Protein AF-A0A5L4KHB9-F1 (afdb_monomer_lite)

Structure (mmCIF, N/CA/C/O backbone):
data_AF-A0A5L4KHB9-F1
#
_entry.id   AF-A0A5L4KHB9-F1
#
loop_
_atom_site.group_PDB
_atom_site.id
_atom_site.type_symbol
_atom_site.label_atom_id
_atom_site.label_alt_id
_atom_site.label_comp_id
_atom_site.label_asym_id
_atom_site.label_entity_id
_atom_site.label_seq_id
_atom_site.pdbx_PDB_ins_code
_atom_site.Cartn_x
_atom_site.Cartn_y
_atom_site.Cartn_z
_atom_site.occupancy
_atom_site.B_iso_or_equiv
_atom_site.auth_seq_id
_atom_site.auth_comp_id
_atom_site.auth_asym_id
_atom_site.auth_atom_id
_atom_site.pdbx_PDB_model_num
ATOM 1 N N . MET A 1 1 ? 27.830 3.789 -48.489 1.00 40.88 1 MET A N 1
ATOM 2 C CA . MET A 1 1 ? 27.121 2.944 -47.503 1.00 40.88 1 MET A CA 1
ATOM 3 C C . MET A 1 1 ? 27.285 3.583 -46.128 1.00 40.88 1 MET A C 1
ATOM 5 O O . MET A 1 1 ? 28.247 3.269 -45.452 1.00 40.88 1 MET A O 1
ATOM 9 N N . LEU A 1 2 ? 26.456 4.567 -45.764 1.00 51.75 2 LEU A N 1
ATOM 10 C CA . LEU A 1 2 ? 26.605 5.328 -44.505 1.00 51.75 2 LEU A CA 1
ATOM 11 C C . LEU A 1 2 ? 25.258 5.954 -44.078 1.00 51.75 2 LEU A C 1
ATOM 13 O O . LEU A 1 2 ? 25.172 7.130 -43.763 1.00 51.75 2 LEU A O 1
AT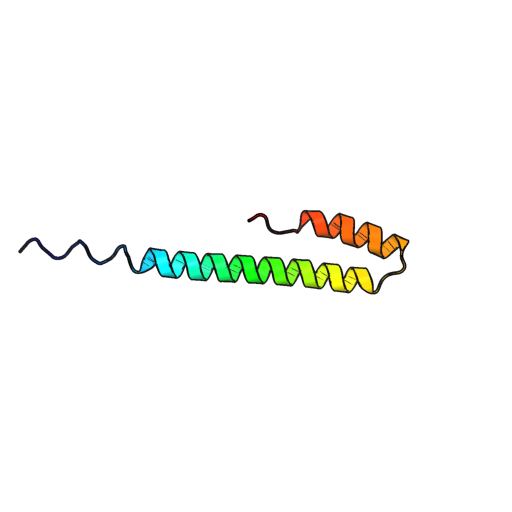OM 17 N N . PHE A 1 3 ? 24.176 5.171 -44.121 1.00 43.75 3 PHE A N 1
ATOM 18 C CA . PHE A 1 3 ? 22.832 5.620 -43.714 1.00 43.75 3 PHE A CA 1
ATOM 19 C C . PHE A 1 3 ? 22.065 4.500 -42.996 1.00 43.75 3 PHE A C 1
ATOM 21 O O . PHE A 1 3 ? 20.922 4.198 -43.322 1.00 43.75 3 PHE A O 1
ATOM 28 N N . SER A 1 4 ? 22.708 3.817 -42.046 1.00 48.22 4 SER A N 1
ATOM 29 C CA . SER A 1 4 ? 22.083 2.653 -41.391 1.00 48.22 4 SER A CA 1
ATOM 30 C C . SER A 1 4 ? 22.228 2.610 -39.870 1.00 48.22 4 SER A C 1
ATOM 32 O O . SER A 1 4 ? 21.942 1.578 -39.280 1.00 48.22 4 SER A O 1
ATOM 34 N N . VAL A 1 5 ? 22.629 3.703 -39.208 1.00 51.94 5 VAL A N 1
ATOM 35 C CA . VAL A 1 5 ? 22.891 3.682 -37.747 1.00 51.94 5 VAL A CA 1
ATOM 36 C C . VAL A 1 5 ? 21.919 4.552 -36.929 1.00 51.94 5 VAL A C 1
ATOM 38 O O . VAL A 1 5 ? 22.085 4.699 -35.728 1.00 51.94 5 VAL A O 1
ATOM 41 N N . LEU A 1 6 ? 20.863 5.112 -37.529 1.00 49.50 6 LEU A N 1
ATOM 42 C CA . LEU A 1 6 ? 19.990 6.080 -36.837 1.00 49.50 6 LEU A CA 1
ATOM 43 C C . LEU A 1 6 ? 18.617 5.554 -36.384 1.00 49.50 6 LEU A C 1
ATOM 45 O O . LEU A 1 6 ? 17.781 6.353 -35.980 1.00 49.50 6 LEU A O 1
ATOM 49 N N . PHE A 1 7 ? 18.368 4.239 -36.387 1.00 50.56 7 PHE A N 1
ATOM 50 C CA . PHE A 1 7 ? 17.036 3.702 -36.044 1.00 50.56 7 PHE A CA 1
ATOM 51 C C . PHE A 1 7 ? 16.978 2.733 -34.853 1.00 50.56 7 PHE A C 1
ATOM 53 O O . PHE A 1 7 ? 15.930 2.148 -34.606 1.00 50.56 7 PHE A O 1
ATOM 60 N N . SER A 1 8 ? 18.044 2.596 -34.060 1.00 52.16 8 SER A N 1
ATOM 61 C CA . SER A 1 8 ? 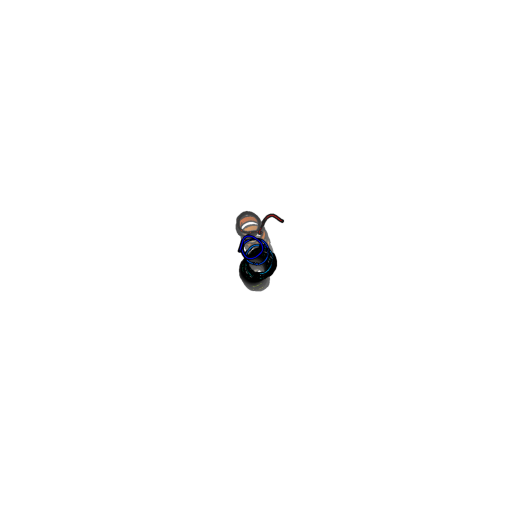18.046 1.657 -32.919 1.00 52.16 8 SER A CA 1
ATOM 62 C C . SER A 1 8 ? 17.709 2.294 -31.561 1.00 52.16 8 SER A C 1
ATOM 64 O O . SER A 1 8 ? 17.516 1.576 -30.587 1.00 52.16 8 SER A O 1
ATOM 66 N N . GLY A 1 9 ? 17.626 3.628 -31.469 1.00 50.91 9 GLY A N 1
ATOM 67 C CA . GLY A 1 9 ? 17.432 4.337 -30.191 1.00 50.91 9 GLY A CA 1
ATOM 68 C C . GLY A 1 9 ? 15.976 4.575 -29.772 1.00 50.91 9 GLY A C 1
ATOM 69 O O . GLY A 1 9 ? 15.712 4.830 -28.603 1.00 50.91 9 GLY A O 1
ATOM 70 N N . VAL A 1 10 ? 15.016 4.487 -30.697 1.00 51.22 10 VAL A N 1
ATOM 71 C CA . VAL A 1 10 ? 13.616 4.879 -30.422 1.00 51.22 10 VAL A CA 1
ATOM 72 C C . VAL A 1 10 ? 12.778 3.722 -29.856 1.00 51.22 10 VAL A C 1
ATOM 74 O O . VAL A 1 10 ? 11.744 3.951 -29.238 1.00 51.22 10 VAL A O 1
ATOM 77 N N . ALA A 1 11 ? 13.238 2.476 -30.018 1.00 49.28 11 ALA A N 1
ATOM 78 C CA . ALA A 1 11 ? 12.555 1.295 -29.489 1.00 49.28 11 ALA A CA 1
ATOM 79 C C . ALA A 1 11 ? 12.861 1.027 -28.001 1.00 49.28 11 ALA A C 1
ATOM 81 O O . ALA A 1 11 ? 11.988 0.531 -27.294 1.00 49.28 11 ALA A O 1
ATOM 82 N N . LEU A 1 12 ? 14.052 1.399 -27.505 1.00 48.12 12 LEU A N 1
ATOM 83 C CA . LEU A 1 12 ? 14.406 1.237 -26.085 1.00 48.12 12 LEU A CA 1
ATOM 84 C C . LEU A 1 12 ? 13.682 2.244 -25.176 1.00 48.12 12 LEU A C 1
ATOM 86 O O . LEU A 1 12 ? 13.291 1.898 -24.068 1.00 48.12 12 LEU A O 1
ATOM 90 N N . ALA A 1 13 ? 13.433 3.469 -25.651 1.00 47.75 13 ALA A N 1
ATOM 91 C CA . ALA A 1 13 ? 12.773 4.502 -24.848 1.00 47.75 13 ALA A CA 1
ATOM 92 C C . ALA A 1 13 ? 11.304 4.168 -24.517 1.00 47.75 13 ALA A C 1
ATOM 94 O O . ALA A 1 13 ? 10.822 4.504 -23.436 1.00 47.75 13 ALA A O 1
ATOM 95 N N . ASN A 1 14 ? 10.599 3.470 -25.415 1.00 49.81 14 ASN A N 1
ATOM 96 C CA . ASN A 1 14 ? 9.231 3.021 -25.150 1.00 49.81 14 ASN A CA 1
ATOM 97 C C . ASN A 1 14 ? 9.184 1.781 -24.247 1.00 49.81 14 ASN A C 1
ATOM 99 O O . ASN A 1 14 ? 8.255 1.670 -23.450 1.00 49.81 14 ASN A O 1
ATOM 103 N N . SER A 1 15 ? 10.167 0.874 -24.325 1.00 54.16 15 SER A N 1
ATOM 104 C CA . SER A 1 15 ? 10.196 -0.297 -23.438 1.00 54.16 15 SER A CA 1
ATOM 105 C C . SER A 1 15 ? 10.632 0.054 -22.018 1.00 54.16 15 SER A C 1
ATOM 107 O O . SER A 1 15 ? 10.070 -0.490 -21.076 1.00 54.16 15 SER A O 1
ATOM 109 N N . ASP A 1 16 ? 11.579 0.980 -21.836 1.00 54.97 16 ASP A N 1
ATOM 110 C CA . ASP A 1 16 ? 11.980 1.449 -20.499 1.00 54.97 16 ASP A CA 1
ATOM 111 C C . ASP A 1 16 ? 10.839 2.192 -19.788 1.00 54.97 16 ASP A C 1
ATOM 113 O O . ASP A 1 16 ? 10.633 2.019 -18.586 1.00 54.97 16 ASP A O 1
ATOM 117 N N . CYS A 1 17 ? 10.041 2.969 -20.529 1.00 61.44 17 CYS A N 1
ATOM 118 C CA . CYS A 1 17 ? 8.819 3.574 -19.998 1.00 61.44 17 CYS A CA 1
ATOM 119 C C . CYS A 1 17 ? 7.775 2.523 -19.594 1.00 61.44 17 CYS A C 1
ATOM 121 O O . CYS A 1 17 ? 7.150 2.679 -18.545 1.00 61.44 17 CYS A O 1
ATOM 123 N N . ASP A 1 18 ? 7.605 1.450 -20.375 1.00 70.50 18 ASP A N 1
ATOM 124 C CA . ASP A 1 18 ? 6.681 0.358 -20.041 1.00 70.50 18 ASP A CA 1
ATOM 125 C C . ASP A 1 18 ? 7.139 -0.39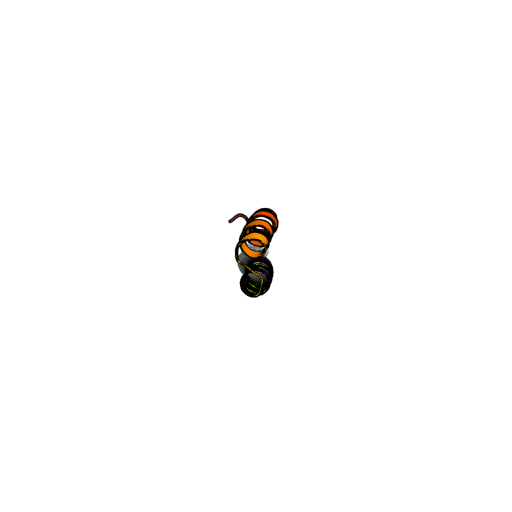4 -18.782 1.00 70.50 18 ASP A C 1
ATOM 127 O O . ASP A 1 18 ? 6.369 -0.542 -17.835 1.00 70.50 18 ASP A O 1
ATOM 131 N N . VAL A 1 19 ? 8.425 -0.748 -18.696 1.00 77.38 19 VAL A N 1
ATOM 132 C CA . VAL A 1 19 ? 9.007 -1.432 -17.530 1.00 77.38 19 VAL A CA 1
ATOM 133 C C . VAL A 1 19 ? 8.934 -0.554 -16.281 1.00 77.38 19 VAL A C 1
ATOM 135 O O . VAL A 1 19 ? 8.477 -1.015 -15.234 1.00 77.38 19 VAL A O 1
ATOM 138 N N . LYS A 1 20 ? 9.304 0.731 -16.369 1.00 80.69 20 LYS A N 1
ATOM 139 C CA . LYS A 1 20 ? 9.187 1.668 -15.239 1.00 80.69 20 LYS A CA 1
ATOM 140 C C . LYS A 1 20 ? 7.730 1.833 -14.798 1.00 80.69 20 LYS A C 1
ATOM 142 O O . LYS A 1 20 ? 7.459 1.881 -13.599 1.00 80.69 20 LYS A O 1
ATOM 147 N N . CYS A 1 21 ? 6.788 1.882 -15.742 1.00 82.25 21 CYS A N 1
ATOM 148 C CA . CYS A 1 21 ? 5.359 1.955 -15.443 1.00 82.25 21 CYS A CA 1
ATOM 149 C C . CYS A 1 21 ? 4.856 0.679 -14.752 1.00 82.25 21 CYS A C 1
ATOM 151 O O . CYS A 1 21 ? 4.133 0.770 -13.759 1.00 82.25 21 CYS A O 1
ATOM 153 N N . GLN A 1 22 ? 5.275 -0.503 -15.215 1.00 84.12 22 GLN A N 1
ATOM 154 C CA . GLN A 1 22 ? 4.937 -1.780 -14.582 1.00 84.12 22 GLN A CA 1
ATOM 155 C C . GLN A 1 22 ? 5.494 -1.876 -13.157 1.00 84.12 22 GLN A C 1
ATOM 157 O O . GLN A 1 22 ? 4.749 -2.231 -12.243 1.00 84.12 22 GLN A O 1
ATOM 162 N N . ILE A 1 23 ? 6.752 -1.475 -12.944 1.00 86.56 23 ILE A N 1
ATOM 163 C CA . ILE A 1 23 ? 7.380 -1.443 -11.614 1.00 86.56 23 ILE A CA 1
ATOM 164 C C . ILE A 1 23 ? 6.624 -0.487 -10.685 1.00 86.56 23 ILE A C 1
ATOM 166 O O . ILE A 1 23 ? 6.260 -0.870 -9.574 1.00 86.56 23 ILE A O 1
ATOM 170 N N . LEU A 1 24 ? 6.328 0.738 -11.132 1.00 86.44 24 LEU A N 1
ATOM 171 C CA . LEU A 1 24 ? 5.553 1.700 -10.341 1.00 86.44 24 LEU A CA 1
ATOM 172 C C . LEU A 1 24 ? 4.165 1.152 -9.999 1.00 86.44 24 LEU A C 1
ATOM 174 O O . LEU A 1 24 ? 3.716 1.261 -8.859 1.00 86.44 24 LEU A O 1
ATOM 178 N N . LYS A 1 25 ? 3.490 0.520 -10.962 1.00 87.62 25 LYS A N 1
ATOM 179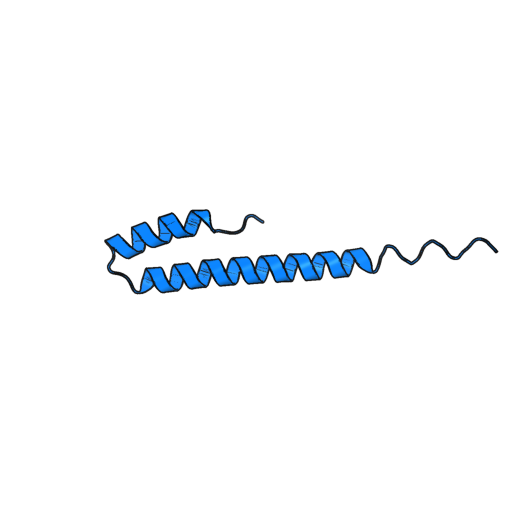 C CA . LYS A 1 25 ? 2.179 -0.101 -10.751 1.00 87.62 25 LYS A CA 1
ATOM 180 C C . LYS A 1 25 ? 2.237 -1.202 -9.693 1.00 87.62 25 LYS A C 1
ATOM 182 O O . LYS A 1 25 ? 1.353 -1.266 -8.840 1.00 87.62 25 LYS A O 1
ATOM 187 N N . GLU A 1 26 ? 3.262 -2.046 -9.716 1.00 89.75 26 GLU A N 1
ATOM 188 C CA . GLU A 1 26 ? 3.459 -3.106 -8.724 1.00 89.75 26 GLU A CA 1
ATOM 189 C C . GLU A 1 26 ? 3.764 -2.541 -7.327 1.00 89.75 26 GLU A C 1
ATOM 191 O O . GLU A 1 26 ? 3.191 -2.991 -6.327 1.00 89.75 26 GLU A O 1
ATOM 196 N N . GLN A 1 27 ? 4.592 -1.496 -7.251 1.00 89.69 27 GLN A N 1
ATOM 197 C CA . GLN A 1 27 ? 4.884 -0.789 -6.002 1.00 89.69 27 GLN A CA 1
ATOM 198 C C . GLN A 1 27 ? 3.620 -0.151 -5.406 1.00 89.69 27 GLN A C 1
ATOM 200 O O . GLN A 1 27 ? 3.345 -0.313 -4.214 1.00 89.69 27 GLN A O 1
ATOM 205 N N . TRP A 1 28 ? 2.800 0.508 -6.231 1.00 90.31 28 TRP A N 1
ATOM 206 C CA . TRP A 1 28 ? 1.507 1.053 -5.811 1.00 90.31 28 TRP A CA 1
ATOM 207 C C . TRP A 1 28 ? 0.544 -0.040 -5.353 1.00 90.31 28 TRP A C 1
ATOM 209 O O . TRP A 1 28 ? -0.100 0.107 -4.314 1.00 90.31 28 TRP A O 1
ATOM 219 N N . ASN A 1 29 ? 0.468 -1.156 -6.079 1.00 91.81 29 ASN A N 1
ATOM 220 C CA . ASN A 1 29 ? -0.380 -2.283 -5.701 1.00 91.81 29 ASN A CA 1
ATOM 221 C C . ASN A 1 29 ? 0.019 -2.850 -4.328 1.00 91.81 29 ASN A C 1
ATOM 223 O O . ASN A 1 29 ? -0.832 -3.086 -3.471 1.00 91.81 29 ASN A O 1
ATOM 227 N N . THR A 1 30 ? 1.323 -2.979 -4.080 1.00 90.19 30 THR A N 1
ATOM 228 C CA . THR A 1 30 ? 1.864 -3.413 -2.786 1.00 90.19 30 THR A CA 1
ATOM 229 C C . THR A 1 30 ? 1.499 -2.435 -1.667 1.00 90.19 30 THR A C 1
ATOM 231 O O . THR A 1 30 ? 1.038 -2.854 -0.603 1.00 90.19 30 THR A O 1
ATOM 234 N N . TYR A 1 31 ? 1.656 -1.130 -1.906 1.00 91.69 31 TYR A N 1
ATOM 235 C CA . TYR A 1 31 ? 1.284 -0.085 -0.949 1.00 91.69 31 TYR A CA 1
ATOM 236 C C . TYR A 1 31 ? -0.209 -0.138 -0.591 1.00 91.69 31 TYR A C 1
ATOM 238 O O . TYR A 1 31 ? -0.563 -0.179 0.589 1.00 91.69 31 TYR A O 1
ATOM 246 N N . TYR A 1 32 ? -1.095 -0.216 -1.588 1.00 90.75 32 TYR A N 1
ATOM 247 C CA . TYR A 1 32 ? -2.539 -0.306 -1.355 1.00 90.75 32 TYR A CA 1
ATOM 248 C C . TYR A 1 32 ? -2.956 -1.613 -0.679 1.00 90.75 32 TYR A C 1
ATOM 250 O O . TYR A 1 32 ? -3.866 -1.600 0.152 1.00 90.75 32 TYR A O 1
ATOM 258 N N . SER A 1 33 ? -2.285 -2.730 -0.977 1.00 92.62 33 SER A N 1
ATOM 259 C CA . SER A 1 33 ? -2.525 -3.996 -0.279 1.00 92.62 33 SER A CA 1
ATOM 260 C C . SER A 1 33 ? -2.249 -3.858 1.219 1.00 92.62 33 SER A C 1
ATOM 262 O O . SER A 1 33 ? -3.094 -4.237 2.028 1.00 92.62 33 SER A O 1
ATOM 264 N N . LYS A 1 34 ? -1.126 -3.231 1.598 1.00 90.38 34 LYS A N 1
ATOM 265 C CA . LYS A 1 34 ? -0.798 -2.964 3.008 1.00 90.38 34 LYS A CA 1
ATOM 266 C C . LYS A 1 34 ? -1.829 -2.064 3.680 1.00 90.38 34 LYS A C 1
ATOM 268 O O . LYS A 1 34 ? -2.267 -2.361 4.786 1.00 90.38 34 LYS A O 1
ATOM 273 N N . LEU A 1 35 ? -2.267 -0.993 3.013 1.00 92.25 35 LEU A N 1
ATOM 274 C CA . LEU A 1 35 ? -3.321 -0.124 3.553 1.00 92.25 35 LEU A CA 1
ATOM 275 C C . LEU A 1 35 ? -4.618 -0.896 3.816 1.00 92.25 35 LEU A C 1
ATOM 277 O O . LEU A 1 35 ? -5.238 -0.722 4.863 1.00 92.25 35 LEU A O 1
ATOM 281 N N . ARG A 1 36 ? -4.990 -1.799 2.905 1.00 92.88 36 ARG A N 1
ATOM 282 C CA . ARG A 1 36 ? -6.180 -2.643 3.052 1.00 92.88 36 ARG A CA 1
ATOM 283 C C . ARG A 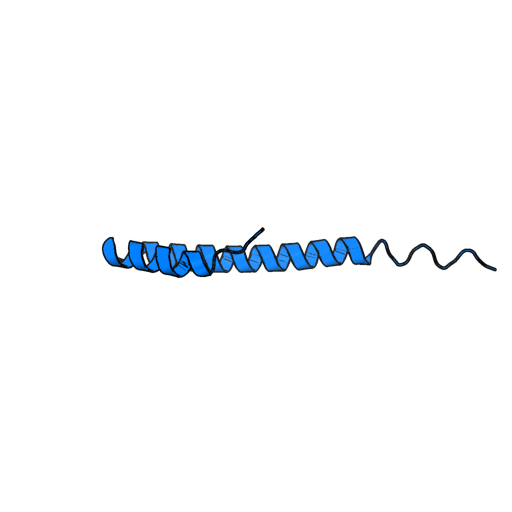1 36 ? -6.073 -3.618 4.223 1.00 92.88 36 ARG A C 1
ATOM 285 O O . ARG A 1 36 ? -7.085 -3.932 4.844 1.00 92.88 36 ARG A O 1
ATOM 292 N N . GLU A 1 37 ? -4.874 -4.106 4.528 1.00 91.44 37 GLU A N 1
ATOM 293 C CA . GLU A 1 37 ? -4.625 -4.894 5.738 1.00 91.44 37 GLU A CA 1
ATOM 294 C C . GLU A 1 37 ? -4.763 -4.038 6.998 1.00 91.44 37 GLU A C 1
ATOM 296 O O . GLU A 1 37 ? -5.414 -4.465 7.951 1.00 91.44 37 GLU A O 1
ATOM 301 N N . CYS A 1 38 ? -4.244 -2.806 6.978 1.00 92.62 38 CYS A N 1
ATOM 302 C CA . CYS A 1 38 ? -4.403 -1.864 8.084 1.00 92.62 38 CYS A CA 1
ATOM 303 C C . CYS A 1 38 ? -5.877 -1.549 8.381 1.00 92.62 38 CYS A C 1
ATOM 305 O O . CYS A 1 38 ? -6.241 -1.394 9.543 1.00 92.62 38 CYS A O 1
ATOM 307 N N . ASP A 1 39 ? -6.734 -1.491 7.360 1.00 91.25 39 ASP A N 1
ATOM 308 C CA . ASP A 1 39 ? -8.170 -1.213 7.513 1.00 91.25 39 ASP A CA 1
ATOM 309 C C . ASP A 1 39 ? -8.940 -2.326 8.242 1.00 91.25 39 ASP A C 1
ATOM 311 O O . ASP A 1 39 ? -10.041 -2.089 8.737 1.00 91.25 39 ASP A O 1
ATOM 315 N N . ARG A 1 40 ? -8.373 -3.536 8.337 1.00 92.31 40 ARG A N 1
ATOM 316 C CA . ARG A 1 40 ? -8.960 -4.651 9.102 1.00 92.31 40 ARG A CA 1
ATOM 317 C C . ARG A 1 40 ? -8.667 -4.564 10.600 1.00 92.31 40 ARG A C 1
ATOM 319 O O . ARG A 1 40 ? -9.230 -5.338 11.371 1.00 92.31 40 ARG A O 1
ATOM 326 N N . LEU A 1 41 ? -7.772 -3.667 11.011 1.00 93.00 41 LEU A N 1
ATOM 327 C CA . LEU A 1 41 ? -7.353 -3.509 12.398 1.00 93.00 41 LEU A CA 1
ATOM 328 C C . LEU A 1 41 ? -8.260 -2.519 13.149 1.00 93.00 41 LEU A C 1
ATOM 330 O O . LEU A 1 41 ? -8.845 -1.616 12.547 1.00 93.00 41 LEU A O 1
ATOM 334 N N . PRO A 1 42 ? -8.356 -2.627 14.485 1.00 92.31 42 PRO A N 1
ATOM 335 C CA . PRO A 1 42 ? -9.023 -1.622 15.305 1.00 92.31 42 PRO A CA 1
ATOM 336 C C . PRO A 1 42 ? -8.359 -0.242 15.169 1.00 92.31 42 PRO A C 1
ATOM 338 O O . PRO A 1 42 ? -7.158 -0.129 14.924 1.00 92.31 42 PRO A O 1
ATOM 341 N N . TYR A 1 43 ? -9.146 0.818 15.382 1.00 86.25 43 TYR A N 1
ATOM 342 C CA . TYR A 1 43 ? -8.842 2.211 15.010 1.00 86.25 43 TYR A CA 1
ATOM 343 C C . TYR A 1 43 ? -7.411 2.692 15.334 1.00 86.25 43 TYR A C 1
ATOM 345 O O . TYR A 1 43 ? -6.741 3.294 14.490 1.00 86.25 43 TYR A O 1
ATOM 353 N N . TYR A 1 44 ? -6.908 2.399 16.538 1.00 90.00 44 TYR A N 1
ATOM 354 C CA . TYR A 1 44 ? -5.551 2.782 16.944 1.00 90.00 44 TYR A CA 1
ATOM 355 C C . TYR A 1 44 ? -4.463 2.026 16.159 1.00 90.00 44 TYR A C 1
ATOM 357 O O . TYR A 1 44 ? -3.531 2.634 15.633 1.00 90.00 44 TYR A O 1
ATOM 365 N N . GLN A 1 45 ? -4.609 0.707 16.016 1.00 91.00 45 GLN A N 1
ATOM 366 C CA . GLN A 1 45 ? -3.672 -0.135 15.266 1.00 91.00 45 GLN A CA 1
ATOM 367 C C . GLN A 1 45 ? -3.713 0.169 13.765 1.00 91.00 45 GLN A C 1
ATOM 369 O O . GLN A 1 45 ? -2.662 0.225 13.130 1.00 91.00 45 GLN A O 1
ATOM 374 N N . ALA A 1 46 ? -4.897 0.450 13.214 1.00 92.19 46 ALA A N 1
ATOM 375 C CA . ALA A 1 46 ? -5.055 0.890 11.831 1.00 92.19 46 ALA A CA 1
ATOM 376 C C . ALA A 1 46 ? -4.274 2.186 11.568 1.00 92.19 46 ALA A C 1
ATOM 378 O O . ALA A 1 46 ? -3.554 2.289 10.578 1.00 92.19 46 ALA A O 1
ATOM 379 N N . SER A 1 47 ? -4.356 3.156 12.483 1.00 90.88 47 SER A N 1
ATOM 380 C CA . SER A 1 47 ? -3.649 4.438 12.365 1.00 90.88 47 SER A CA 1
ATOM 381 C C . SER A 1 47 ? -2.127 4.257 12.369 1.00 90.88 47 SER A C 1
ATOM 383 O O . SER A 1 47 ? -1.441 4.783 11.493 1.00 90.88 47 SER A O 1
ATOM 385 N N . MET A 1 48 ? -1.602 3.448 13.294 1.00 92.56 48 MET A N 1
ATOM 386 C CA . MET A 1 48 ? -0.169 3.127 13.361 1.00 92.56 48 MET A CA 1
ATOM 387 C C . MET A 1 48 ? 0.317 2.342 12.135 1.00 92.56 48 MET A C 1
ATOM 389 O O . MET A 1 48 ? 1.401 2.602 11.620 1.00 92.56 48 MET A O 1
ATOM 393 N N . CYS A 1 49 ? -0.501 1.419 11.631 1.00 91.88 49 CYS A N 1
ATOM 394 C CA . CYS A 1 49 ? -0.207 0.642 10.431 1.00 91.88 49 CYS A CA 1
ATOM 395 C C . CYS A 1 49 ? -0.198 1.515 9.163 1.00 91.88 49 CYS A C 1
ATOM 397 O O . CYS A 1 49 ? 0.696 1.398 8.330 1.00 91.88 49 CYS A O 1
ATOM 399 N N . ARG A 1 50 ? -1.138 2.458 9.018 1.00 91.06 50 ARG A N 1
ATOM 400 C CA . ARG A 1 50 ? -1.133 3.409 7.890 1.00 91.06 50 ARG A CA 1
ATOM 401 C C . ARG A 1 50 ? 0.078 4.346 7.945 1.00 91.06 50 ARG A C 1
ATOM 403 O O . ARG A 1 50 ? 0.669 4.636 6.905 1.00 91.06 50 ARG A O 1
ATOM 410 N N . LEU A 1 51 ? 0.467 4.785 9.145 1.00 90.50 51 LEU A N 1
ATOM 411 C CA . LEU A 1 51 ? 1.685 5.572 9.364 1.00 90.50 51 LEU A CA 1
ATOM 412 C C . LEU A 1 51 ? 2.946 4.797 8.966 1.00 90.50 51 LEU A C 1
ATOM 414 O O . LEU A 1 51 ? 3.808 5.355 8.295 1.00 90.50 51 LEU A O 1
ATOM 418 N N . SER A 1 52 ? 3.052 3.509 9.303 1.00 88.69 52 SER A N 1
ATOM 419 C CA . SER A 1 52 ? 4.196 2.699 8.866 1.00 88.69 52 SER A CA 1
ATOM 420 C C . SER A 1 52 ? 4.173 2.434 7.356 1.00 88.69 52 SER A C 1
ATOM 422 O O . SER A 1 52 ? 5.215 2.494 6.703 1.00 88.69 52 SER A O 1
ATOM 424 N N . ALA A 1 53 ? 2.991 2.227 6.767 1.00 88.75 53 ALA A N 1
ATOM 425 C CA . ALA A 1 53 ? 2.828 2.023 5.330 1.00 88.75 53 ALA A CA 1
ATOM 426 C C . ALA A 1 53 ? 3.213 3.260 4.500 1.00 88.75 53 ALA A C 1
ATOM 428 O O . ALA A 1 53 ? 3.714 3.092 3.387 1.00 88.75 53 ALA A O 1
ATOM 429 N N . MET A 1 54 ? 3.050 4.485 5.023 1.00 85.75 54 MET A N 1
ATOM 430 C CA . MET A 1 54 ? 3.485 5.732 4.363 1.00 85.75 54 MET A CA 1
ATOM 431 C C . MET A 1 54 ? 4.965 5.711 3.957 1.00 85.75 54 MET A C 1
ATOM 433 O O . MET A 1 54 ? 5.296 6.227 2.895 1.00 85.75 54 MET A O 1
ATOM 437 N N . HIS A 1 55 ? 5.843 5.064 4.732 1.00 82.81 55 HIS A N 1
ATOM 438 C CA . HIS A 1 55 ? 7.262 4.914 4.373 1.00 82.81 55 HIS A CA 1
ATOM 439 C C . HIS A 1 55 ? 7.493 4.049 3.127 1.00 82.81 55 HIS A C 1
ATOM 441 O O . HIS A 1 55 ? 8.557 4.109 2.523 1.00 82.81 55 HIS A O 1
ATOM 447 N N . SER A 1 56 ? 6.504 3.238 2.751 1.00 79.50 56 SER A N 1
ATOM 448 C CA . SER A 1 56 ? 6.523 2.405 1.546 1.00 79.50 56 SER A CA 1
ATOM 449 C C . SER A 1 56 ? 5.710 2.988 0.391 1.00 79.50 56 SER A C 1
ATOM 451 O O . SER A 1 56 ? 5.484 2.293 -0.598 1.00 79.50 56 SER A O 1
ATOM 453 N N . LYS A 1 57 ? 5.248 4.241 0.506 1.00 86.62 57 LYS A N 1
ATOM 454 C CA . LYS A 1 57 ? 4.562 4.923 -0.589 1.00 86.62 57 LYS A CA 1
ATOM 455 C C . LYS A 1 57 ? 5.572 5.184 -1.719 1.00 86.62 57 LYS A C 1
ATOM 457 O O . LYS A 1 57 ? 6.594 5.819 -1.454 1.00 86.62 57 LYS A O 1
ATOM 462 N N . PRO A 1 58 ? 5.309 4.728 -2.955 1.00 83.00 58 PRO A N 1
ATOM 463 C CA . PRO A 1 58 ? 6.189 5.014 -4.080 1.00 83.00 58 PRO A CA 1
ATOM 464 C C . PRO A 1 58 ? 6.228 6.526 -4.346 1.00 83.00 58 PRO A C 1
ATOM 466 O O . PRO A 1 58 ? 5.188 7.189 -4.315 1.00 83.00 58 PRO A O 1
ATOM 469 N N . SER A 1 59 ? 7.420 7.069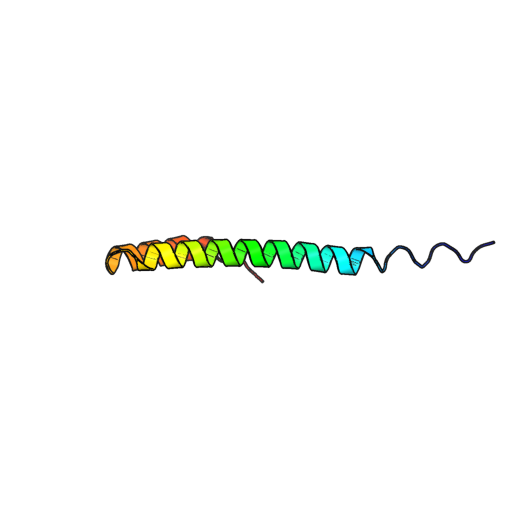 -4.584 1.00 73.44 59 SER A N 1
ATOM 470 C CA . SER A 1 59 ? 7.615 8.432 -5.089 1.00 73.44 59 SER A CA 1
ATOM 471 C C . SER A 1 59 ? 7.441 8.444 -6.609 1.00 73.44 59 SER A C 1
ATOM 473 O O . SER A 1 59 ? 7.964 7.548 -7.273 1.00 73.44 59 SER A O 1
ATOM 475 N N . GLU A 1 60 ? 6.705 9.428 -7.134 1.00 61.19 60 GLU A N 1
ATOM 476 C CA . GLU A 1 60 ? 6.533 9.655 -8.582 1.00 61.19 60 GLU A CA 1
ATOM 477 C C . GLU A 1 60 ? 7.862 9.907 -9.314 1.00 61.19 60 GLU A C 1
ATOM 479 O O . GLU A 1 60 ? 8.758 10.554 -8.721 1.00 61.19 60 GLU A O 1
#

Sequence (60 aa):
MLFSVLFSGVALANSDCDVKCQILKEQWNTYYSKLRECDRLPYYQASMCRLSAMHSKPSE

Foldseek 3Di:
DPDPDPPPPPVVVVVVVVVVVVVLVVLQVVLVVQLVVLVVDPPVSSVVSNVVSVVSNDDD

Organism: Campylobacter upsaliensis (NCBI:txid28080)

Secondary structure (DSSP, 8-state):
----SSSSSHHHHHHHHHHHHHHHHHHHHHHHHHHHHHTTS-HHHHHHHHHHHHTTPPP-

Radius of gyration: 20.26 Å; chains: 1; bounding box: 36×14×64 Å

pLDDT: mean 76.89, std 17.74, range [40.88, 93.0]